Protein AF-A0A516TNP9-F1 (afdb_monomer_lite)

Sequence (106 aa):
MAYGKILVTEDGGASWRLYQLPTQRAVKALWFDQLGRGYAAVENGNYLKLAESLFKTDNGGKSWKIVLSGAKQISSLFGLSTVRIWGAGFCPGIPSTDLIFLSNTE

Radius of gyration: 13.94 Å; chains: 1; bounding box: 41×27×36 Å

Secondary structure (DSSP, 8-state):
----EEEE-SSTTSS-EEEE-SSSSPEEEEEE-TTS-EEEEE----TTS-EEEEEEESSTTSS-EEEEEES-EEEEEEESSSSSEEEEEE-SS--SSS--------

Organism: NCBI:txid1202785

Structure (mmCIF, N/CA/C/O backbone):
data_AF-A0A516TNP9-F1
#
_entry.id   AF-A0A516TNP9-F1
#
loop_
_atom_site.group_PDB
_atom_site.id
_atom_site.type_symbol
_atom_site.label_atom_id
_atom_sit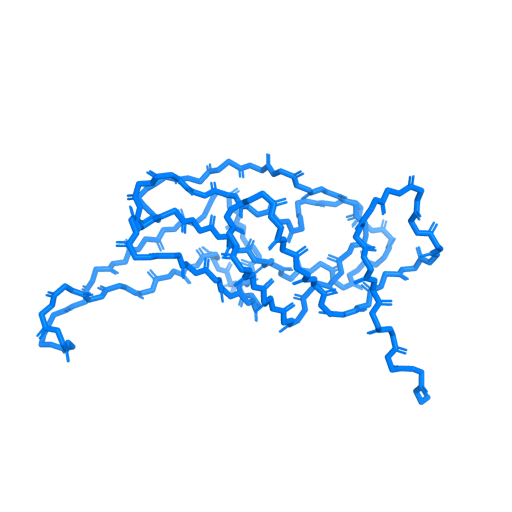e.label_alt_id
_atom_site.label_comp_id
_atom_site.label_asym_id
_atom_site.label_entity_id
_atom_site.label_seq_id
_atom_site.pdbx_PDB_ins_code
_atom_site.Cartn_x
_atom_site.Cartn_y
_atom_site.Cartn_z
_atom_site.occupancy
_atom_site.B_iso_or_equiv
_atom_site.auth_seq_id
_atom_site.auth_comp_id
_atom_site.auth_asym_id
_atom_site.auth_atom_id
_atom_site.pdbx_PDB_model_num
ATOM 1 N N . MET A 1 1 ? -6.720 13.248 -11.368 1.00 49.69 1 MET A N 1
ATOM 2 C CA . MET A 1 1 ? -5.515 12.970 -10.556 1.00 49.69 1 MET A CA 1
ATOM 3 C C . MET A 1 1 ? -5.892 11.932 -9.512 1.00 49.69 1 MET A C 1
ATOM 5 O O . MET A 1 1 ? -6.921 12.102 -8.868 1.00 49.69 1 MET A O 1
ATOM 9 N N . ALA A 1 2 ? -5.139 10.837 -9.401 1.00 64.44 2 ALA A N 1
ATOM 10 C CA . ALA A 1 2 ? -5.264 9.934 -8.258 1.00 64.44 2 ALA A CA 1
ATOM 11 C C . ALA A 1 2 ? -4.538 10.561 -7.052 1.00 64.44 2 ALA A C 1
ATOM 13 O O . ALA A 1 2 ? -3.730 11.463 -7.230 1.00 64.44 2 ALA A O 1
ATOM 14 N N . TYR A 1 3 ? -4.866 10.168 -5.823 1.00 83.50 3 TYR A N 1
ATOM 15 C CA . TYR A 1 3 ? -4.392 10.879 -4.623 1.00 83.50 3 TYR A CA 1
ATOM 16 C C . TYR A 1 3 ? -3.953 9.934 -3.498 1.00 83.50 3 TYR A C 1
ATOM 18 O O . TYR A 1 3 ? -4.037 10.298 -2.338 1.00 83.50 3 TYR A O 1
ATOM 26 N N . GLY A 1 4 ? -3.562 8.690 -3.781 1.00 90.00 4 GLY A N 1
ATOM 27 C CA . GLY A 1 4 ? -3.156 7.772 -2.706 1.00 90.00 4 GLY A CA 1
ATOM 28 C C . GLY A 1 4 ? -4.238 7.574 -1.631 1.00 90.00 4 GLY A C 1
ATOM 29 O O . GLY A 1 4 ? -3.917 7.418 -0.456 1.00 90.00 4 GLY A O 1
ATOM 30 N N . LYS A 1 5 ? -5.515 7.680 -2.016 1.00 94.62 5 LYS A N 1
ATOM 31 C CA . LYS A 1 5 ? -6.669 7.667 -1.112 1.00 94.62 5 LYS A CA 1
ATOM 32 C C . LYS A 1 5 ? -7.027 6.241 -0.709 1.00 94.62 5 LYS A C 1
ATOM 34 O O . LYS A 1 5 ? -7.086 5.359 -1.563 1.00 94.62 5 LYS A O 1
ATOM 39 N N . ILE A 1 6 ? -7.315 6.050 0.572 1.00 95.44 6 ILE A N 1
ATOM 40 C CA . ILE A 1 6 ? -7.760 4.790 1.168 1.00 95.44 6 ILE A CA 1
ATOM 41 C C . ILE A 1 6 ? -9.020 5.075 1.976 1.00 95.44 6 ILE A C 1
ATOM 43 O O . ILE A 1 6 ? -9.040 5.991 2.795 1.00 95.44 6 ILE A O 1
ATOM 47 N N . LEU A 1 7 ? -10.065 4.286 1.753 1.00 95.44 7 LEU A N 1
ATOM 48 C CA . LEU A 1 7 ? -11.270 4.311 2.574 1.00 95.44 7 LEU A CA 1
ATOM 49 C C . LEU A 1 7 ? -11.189 3.198 3.616 1.00 95.44 7 LEU A C 1
ATOM 51 O O . LEU A 1 7 ? -10.863 2.0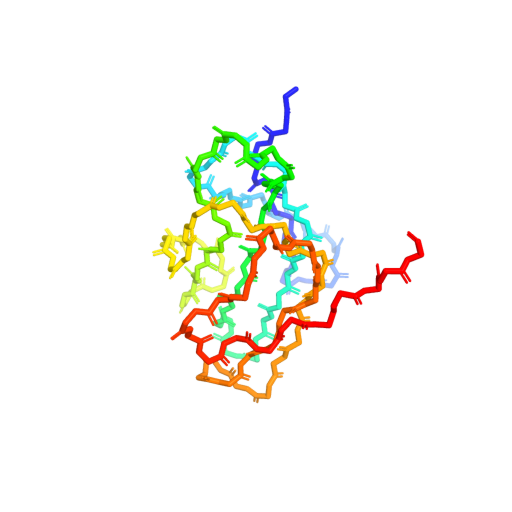60 3.285 1.00 95.44 7 LEU A O 1
ATOM 55 N N . VAL A 1 8 ? -11.481 3.541 4.867 1.00 95.00 8 VAL A N 1
ATOM 56 C CA . VAL A 1 8 ? -11.462 2.617 6.005 1.00 95.00 8 VAL A CA 1
ATOM 57 C C . VAL A 1 8 ? -12.784 2.716 6.746 1.00 95.00 8 VAL A C 1
ATOM 59 O O . VAL A 1 8 ? -13.293 3.814 6.964 1.00 95.00 8 VAL A O 1
ATOM 62 N N . THR A 1 9 ? -13.315 1.575 7.162 1.00 96.56 9 THR A N 1
ATOM 63 C CA . THR A 1 9 ? -14.466 1.482 8.058 1.00 96.56 9 THR A CA 1
ATOM 64 C C . THR A 1 9 ? -14.065 0.727 9.323 1.00 96.56 9 THR A C 1
ATOM 66 O O . THR A 1 9 ? -13.255 -0.198 9.269 1.00 96.56 9 THR A O 1
ATOM 69 N N . GLU A 1 10 ? -14.616 1.145 10.460 1.00 93.75 10 GLU A N 1
ATOM 70 C CA . GLU A 1 10 ? -14.470 0.474 11.762 1.00 93.75 10 GLU A CA 1
ATOM 71 C C . GLU A 1 10 ? -15.805 -0.145 12.226 1.00 93.75 10 GLU A C 1
ATOM 73 O O . GLU A 1 10 ? -15.851 -0.819 13.249 1.00 93.75 10 GLU A O 1
ATOM 78 N N . ASP A 1 11 ? -16.887 0.056 11.466 1.00 96.88 11 ASP A N 1
ATOM 79 C CA . ASP A 1 11 ? -18.264 -0.319 11.814 1.00 96.88 11 ASP A CA 1
ATOM 80 C C . ASP A 1 11 ? -18.929 -1.216 10.753 1.00 96.88 11 ASP A C 1
ATOM 82 O O . ASP A 1 11 ? -20.153 -1.285 10.651 1.00 96.88 11 ASP A O 1
ATOM 86 N N . GLY A 1 12 ? -18.125 -1.914 9.946 1.00 95.38 12 GLY A N 1
ATOM 87 C CA . GLY A 1 12 ? -18.624 -2.846 8.929 1.00 95.38 12 GLY A CA 1
ATOM 88 C C . GLY A 1 12 ? -19.212 -2.173 7.685 1.00 95.38 12 GLY A C 1
ATOM 89 O O . GLY A 1 12 ? -19.908 -2.826 6.912 1.00 95.38 12 GLY A O 1
ATOM 90 N N . GLY A 1 13 ? -18.917 -0.890 7.467 1.00 97.44 13 GLY A N 1
ATOM 91 C CA . GLY A 1 13 ? -19.288 -0.138 6.267 1.00 97.44 13 GLY A CA 1
ATOM 92 C C . GLY A 1 13 ? -20.444 0.842 6.461 1.00 97.44 13 GLY A C 1
ATOM 93 O O . GLY A 1 13 ? -20.876 1.440 5.473 1.00 97.44 13 GLY A O 1
ATOM 94 N N . ALA A 1 14 ? -20.922 1.035 7.694 1.00 97.81 14 ALA A N 1
ATOM 95 C CA . ALA A 1 14 ? -21.933 2.043 8.009 1.00 97.81 14 ALA A CA 1
ATOM 96 C C . ALA A 1 14 ? -21.361 3.468 7.913 1.00 97.81 14 ALA A C 1
ATOM 98 O O . ALA A 1 14 ? -22.048 4.387 7.466 1.00 97.81 14 ALA A O 1
ATOM 99 N N . SER A 1 15 ? -20.084 3.648 8.254 1.00 97.06 15 SER A N 1
ATOM 100 C CA . SER A 1 15 ? -19.332 4.878 8.027 1.00 97.06 15 SER A CA 1
ATOM 101 C C . SER A 1 15 ? -17.931 4.599 7.480 1.00 97.06 15 SER A C 1
ATOM 103 O O . SER A 1 15 ? -17.320 3.551 7.713 1.00 97.06 15 SER A O 1
ATOM 105 N N . TRP A 1 16 ? -17.423 5.568 6.714 1.00 97.38 16 TRP A N 1
ATOM 106 C CA . TRP A 1 16 ? -16.130 5.490 6.044 1.00 97.38 16 TRP A CA 1
ATOM 107 C C . TRP A 1 16 ? -15.288 6.721 6.363 1.00 97.38 16 TRP A C 1
ATOM 109 O O . TRP A 1 16 ? -15.746 7.858 6.249 1.00 97.38 16 TRP A O 1
ATOM 119 N N . ARG A 1 17 ? -14.029 6.494 6.732 1.00 96.50 17 ARG A N 1
ATOM 120 C CA . ARG A 1 17 ? -13.008 7.528 6.912 1.00 96.50 17 ARG A CA 1
ATOM 121 C C . ARG A 1 17 ? -12.036 7.497 5.746 1.00 96.50 17 ARG A C 1
ATOM 123 O O . ARG A 1 17 ? -11.637 6.429 5.284 1.00 96.50 17 ARG A O 1
ATOM 130 N N . LEU A 1 18 ? -11.642 8.681 5.292 1.00 95.56 18 LEU A N 1
ATOM 131 C CA . LEU A 1 18 ? -10.645 8.841 4.245 1.00 95.56 18 LEU A CA 1
ATOM 132 C C . LEU A 1 18 ? -9.259 9.003 4.868 1.00 95.56 18 LEU A C 1
ATOM 134 O O . LEU A 1 18 ? -8.992 9.997 5.541 1.00 95.56 18 LEU A O 1
ATOM 138 N N . TYR A 1 19 ? -8.373 8.054 4.592 1.00 95.69 19 TYR A N 1
ATOM 139 C CA . TYR A 1 19 ? -6.941 8.176 4.832 1.00 95.69 19 TYR A CA 1
ATOM 140 C C . TYR A 1 19 ? -6.202 8.400 3.522 1.00 95.69 19 TYR A C 1
ATOM 142 O O . TYR A 1 19 ? -6.696 8.087 2.435 1.00 95.69 19 TYR A O 1
ATOM 150 N N . GLN A 1 20 ? -5.010 8.979 3.623 1.00 95.06 20 GLN A N 1
ATOM 151 C CA . GLN A 1 20 ? -4.249 9.368 2.452 1.00 95.06 20 GLN A CA 1
ATOM 152 C C . GLN A 1 20 ? -2.755 9.125 2.643 1.00 95.06 20 GLN A C 1
ATOM 154 O O . GLN A 1 20 ? -2.169 9.472 3.669 1.00 95.06 20 GLN A O 1
ATOM 159 N N . LEU A 1 21 ? -2.144 8.525 1.626 1.00 96.62 21 LEU A N 1
ATOM 160 C CA . LEU A 1 21 ? -0.698 8.413 1.515 1.00 96.62 21 LEU A CA 1
ATOM 161 C C . LEU A 1 21 ? -0.092 9.767 1.108 1.00 96.62 21 LEU A C 1
ATOM 163 O O . LEU A 1 21 ? -0.738 10.539 0.395 1.00 96.62 21 LEU A O 1
ATOM 167 N N . PRO A 1 22 ? 1.176 10.041 1.460 1.00 95.00 22 PRO A N 1
ATOM 168 C CA . PRO A 1 22 ? 1.881 11.240 1.015 1.00 95.00 22 PRO A CA 1
ATOM 169 C C . PRO A 1 22 ? 2.381 11.085 -0.438 1.00 95.00 22 PRO A C 1
ATOM 171 O O . PRO A 1 22 ? 3.573 11.162 -0.716 1.00 95.00 22 PRO A O 1
ATOM 174 N N . THR A 1 23 ? 1.464 10.819 -1.375 1.00 93.31 23 THR A N 1
ATOM 175 C CA . THR A 1 23 ? 1.716 10.725 -2.823 1.00 93.31 23 THR A CA 1
ATOM 176 C C . THR A 1 23 ? 0.461 11.081 -3.628 1.00 93.31 23 THR A C 1
ATOM 178 O O . THR A 1 23 ? -0.665 11.020 -3.135 1.00 93.31 23 THR A O 1
ATOM 181 N N . GLN A 1 24 ? 0.653 11.429 -4.900 1.00 92.31 24 GLN A N 1
ATOM 182 C CA . GLN A 1 24 ? -0.414 11.617 -5.892 1.00 92.31 24 GLN A CA 1
ATOM 183 C C . GLN A 1 24 ? -0.631 10.368 -6.766 1.00 92.31 24 GLN A C 1
ATOM 185 O O . GLN A 1 24 ? -1.321 10.403 -7.782 1.00 92.31 24 GLN A O 1
ATOM 190 N N . ARG A 1 25 ? -0.012 9.241 -6.416 1.00 92.94 25 ARG A N 1
ATOM 191 C CA . ARG A 1 25 ? -0.161 7.984 -7.157 1.00 92.94 25 ARG A CA 1
ATOM 192 C C . ARG A 1 25 ? -1.399 7.232 -6.693 1.00 92.94 25 ARG A C 1
ATOM 194 O O . ARG A 1 25 ? -1.796 7.320 -5.532 1.00 92.94 25 ARG A O 1
ATOM 201 N N . ALA A 1 26 ? -2.033 6.491 -7.597 1.00 94.00 26 ALA A N 1
ATOM 202 C CA . ALA A 1 26 ? -3.140 5.616 -7.223 1.00 94.00 26 ALA A CA 1
ATOM 203 C C .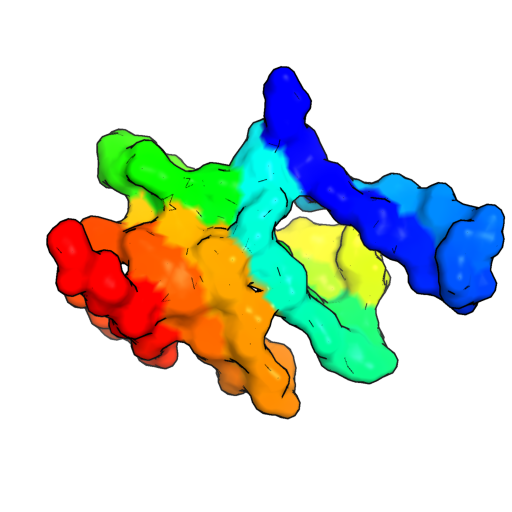 ALA A 1 26 ? -2.640 4.485 -6.317 1.00 94.00 26 ALA A C 1
ATOM 205 O O . ALA A 1 26 ? -1.561 3.947 -6.552 1.00 94.00 26 ALA A O 1
ATOM 206 N N . VAL A 1 27 ? -3.427 4.097 -5.312 1.00 96.06 27 VAL A N 1
ATOM 207 C CA . VAL A 1 27 ? -3.174 2.860 -4.560 1.00 96.06 27 VAL A CA 1
ATOM 208 C C . VAL A 1 27 ? -3.531 1.679 -5.458 1.00 96.06 27 VAL A C 1
ATOM 210 O O . VAL A 1 27 ? -4.589 1.673 -6.086 1.00 96.06 27 VAL A O 1
ATOM 213 N N . LYS A 1 28 ? -2.635 0.696 -5.550 1.00 95.69 28 LYS A N 1
ATOM 214 C CA . LYS A 1 28 ? -2.775 -0.472 -6.431 1.00 95.69 28 LYS A CA 1
ATOM 215 C C . LYS A 1 28 ? -3.006 -1.768 -5.670 1.00 95.69 28 LYS A C 1
ATOM 217 O O . LYS A 1 28 ? -3.738 -2.613 -6.166 1.00 95.69 28 LYS A O 1
ATOM 222 N N . ALA A 1 29 ? -2.426 -1.902 -4.481 1.00 96.38 29 ALA A N 1
ATOM 223 C CA . ALA A 1 29 ? -2.671 -3.029 -3.593 1.00 96.38 29 ALA A CA 1
ATOM 224 C C . ALA A 1 29 ? -2.528 -2.599 -2.132 1.00 96.38 29 ALA A C 1
ATOM 226 O O . ALA A 1 29 ? -1.761 -1.685 -1.817 1.00 96.38 29 ALA A O 1
ATOM 227 N N . LEU A 1 30 ? -3.251 -3.286 -1.252 1.00 97.38 30 LEU A N 1
ATOM 228 C CA . LEU A 1 30 ? -3.202 -3.105 0.193 1.00 97.38 30 LEU A CA 1
ATOM 229 C C . LEU A 1 30 ? -3.069 -4.463 0.869 1.00 97.38 30 LEU A C 1
ATOM 231 O O . LEU A 1 30 ? -3.648 -5.446 0.414 1.00 97.38 30 LEU A O 1
ATOM 235 N N . TRP A 1 31 ? -2.344 -4.494 1.978 1.00 97.44 31 TRP A N 1
ATOM 236 C CA . TRP A 1 31 ? -2.326 -5.624 2.897 1.00 97.44 31 TRP A CA 1
ATOM 237 C C . TRP A 1 31 ? -2.239 -5.097 4.327 1.00 97.44 31 TRP A C 1
ATOM 239 O O . TRP A 1 31 ? -1.482 -4.163 4.592 1.00 97.44 31 TRP A O 1
ATOM 249 N N . PHE A 1 32 ? -3.000 -5.695 5.239 1.00 97.00 32 PHE A N 1
ATOM 250 C CA . PHE A 1 32 ? -3.001 -5.366 6.660 1.00 97.00 32 PHE A CA 1
ATOM 251 C C . PHE A 1 32 ? -3.064 -6.640 7.494 1.00 97.00 32 PHE A C 1
ATOM 253 O O . PHE A 1 32 ? -3.710 -7.611 7.101 1.00 97.00 32 PHE A O 1
ATOM 260 N N . ASP A 1 33 ? -2.432 -6.608 8.663 1.00 95.81 33 ASP A N 1
ATOM 261 C CA . ASP A 1 33 ? -2.654 -7.600 9.707 1.00 95.81 33 ASP A CA 1
ATOM 262 C C . ASP A 1 33 ? -3.730 -7.154 10.710 1.00 95.81 33 ASP A C 1
ATOM 264 O O . ASP A 1 33 ? -4.241 -6.033 10.674 1.00 95.81 33 ASP A O 1
ATOM 268 N N . GLN A 1 34 ? -4.058 -8.050 11.643 1.00 94.50 34 GLN A N 1
ATOM 269 C CA . GLN A 1 34 ? -5.071 -7.810 12.675 1.00 94.50 34 GLN A CA 1
ATOM 270 C C . GLN A 1 34 ? -4.701 -6.691 13.663 1.00 94.50 34 GLN A C 1
ATOM 272 O O . GLN A 1 34 ? -5.574 -6.194 14.367 1.00 94.50 34 GLN A O 1
ATOM 277 N N . LEU A 1 35 ? -3.430 -6.281 13.728 1.00 95.69 35 LEU A N 1
ATOM 278 C CA . LEU A 1 35 ? -2.966 -5.197 14.597 1.00 95.69 35 LEU A CA 1
ATOM 279 C C . LEU A 1 35 ? -2.995 -3.834 13.885 1.00 95.69 35 LEU A C 1
ATOM 281 O O . LEU A 1 35 ? -2.554 -2.833 14.448 1.00 95.69 35 LEU A O 1
ATOM 285 N N . GLY A 1 36 ? -3.490 -3.780 12.644 1.00 95.62 36 GLY A N 1
ATOM 286 C CA . GLY A 1 36 ? -3.550 -2.557 11.847 1.00 95.62 36 GLY A CA 1
ATOM 287 C C . GLY A 1 36 ? -2.199 -2.139 11.264 1.00 95.62 36 GLY A C 1
ATOM 288 O O . GLY A 1 36 ? -2.064 -1.020 10.764 1.00 95.62 36 GLY A O 1
ATOM 289 N N . ARG A 1 37 ? -1.186 -3.008 11.293 1.00 97.12 37 ARG A N 1
ATOM 290 C CA . ARG A 1 37 ? 0.065 -2.772 10.567 1.00 97.12 37 ARG A CA 1
ATOM 291 C C . ARG A 1 37 ? -0.139 -3.213 9.127 1.00 97.12 37 ARG A C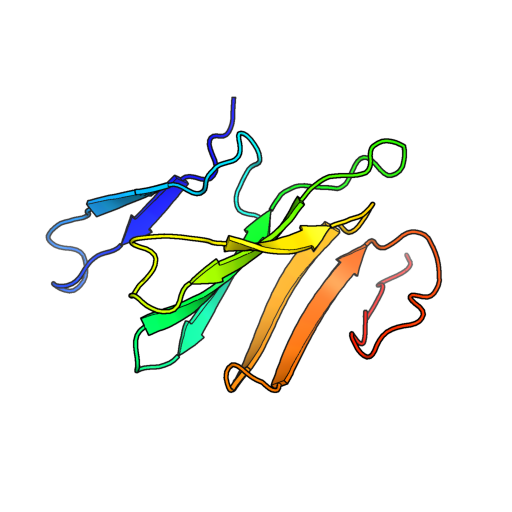 1
ATOM 293 O O . ARG A 1 37 ? -0.785 -4.228 8.875 1.00 97.12 37 ARG A O 1
ATOM 300 N N . GLY A 1 38 ? 0.408 -2.474 8.173 1.00 96.50 38 GLY A N 1
ATOM 301 C CA . GLY A 1 38 ? 0.085 -2.743 6.779 1.00 96.50 38 GLY A CA 1
ATOM 302 C C . GLY A 1 38 ? 0.997 -2.086 5.768 1.00 96.50 38 GLY A C 1
ATOM 303 O O . GLY A 1 38 ? 1.869 -1.281 6.100 1.00 96.50 38 GLY A O 1
ATOM 304 N N . TYR A 1 39 ? 0.758 -2.449 4.515 1.00 97.50 39 TYR A N 1
ATOM 305 C CA . TYR A 1 39 ? 1.492 -1.991 3.351 1.00 97.50 39 TYR A CA 1
ATOM 306 C C . TYR A 1 39 ? 0.531 -1.525 2.263 1.00 97.50 39 TYR A C 1
ATOM 308 O O . TYR A 1 39 ? -0.534 -2.108 2.064 1.00 97.50 39 TYR A O 1
ATOM 316 N N . ALA A 1 40 ? 0.938 -0.483 1.546 1.00 97.75 40 ALA A N 1
ATOM 317 C CA . ALA A 1 40 ? 0.211 0.065 0.414 1.00 97.75 40 ALA A CA 1
ATOM 318 C C . ALA A 1 40 ? 1.156 0.221 -0.774 1.00 97.75 40 ALA A C 1
ATOM 320 O O . ALA A 1 40 ? 2.105 1.007 -0.730 1.00 97.75 40 ALA A O 1
ATOM 321 N N . ALA A 1 41 ? 0.891 -0.539 -1.832 1.00 96.19 41 ALA A N 1
ATOM 322 C CA . ALA A 1 41 ? 1.551 -0.367 -3.113 1.00 96.19 41 ALA A CA 1
ATOM 323 C C . ALA A 1 41 ? 0.860 0.730 -3.911 1.00 96.19 41 ALA A C 1
ATOM 325 O O . ALA A 1 41 ? -0.370 0.847 -3.889 1.00 96.19 41 ALA A O 1
ATOM 326 N N . VAL A 1 42 ? 1.645 1.502 -4.653 1.00 95.25 42 VAL A N 1
ATOM 327 C CA . VAL A 1 42 ? 1.129 2.588 -5.485 1.00 95.25 42 VAL A CA 1
ATOM 328 C C . VAL A 1 42 ? 1.498 2.409 -6.951 1.00 95.25 42 VAL A C 1
ATOM 330 O O . VAL A 1 42 ? 2.332 1.583 -7.319 1.00 95.25 42 VAL A O 1
ATOM 333 N N . GLU A 1 43 ? 0.820 3.160 -7.809 1.00 92.69 43 GLU A N 1
ATOM 334 C CA . GLU A 1 43 ? 1.081 3.183 -9.239 1.00 92.69 43 GLU A CA 1
ATOM 335 C C . GLU A 1 43 ? 2.489 3.695 -9.532 1.00 92.69 43 GLU A C 1
ATOM 337 O O . GLU A 1 43 ? 2.835 4.845 -9.256 1.00 92.69 43 GLU A O 1
ATOM 342 N N . ASN A 1 44 ? 3.292 2.836 -10.145 1.00 89.56 44 ASN A N 1
ATOM 343 C CA . ASN A 1 44 ? 4.664 3.125 -10.506 1.00 89.56 44 ASN A CA 1
ATOM 344 C C . ASN A 1 44 ? 5.114 2.301 -11.727 1.00 89.56 44 ASN A C 1
ATOM 346 O O . ASN A 1 44 ? 6.177 1.685 -11.744 1.00 89.56 44 ASN A O 1
ATOM 350 N N . GLY A 1 45 ? 4.262 2.272 -12.755 1.00 79.75 45 GLY A N 1
ATOM 351 C CA . GLY A 1 45 ? 4.522 1.570 -14.016 1.00 79.75 45 GLY A CA 1
ATOM 352 C C . GLY A 1 45 ? 5.434 2.323 -14.990 1.00 79.75 45 GLY A C 1
ATOM 353 O O . GLY A 1 45 ? 5.868 1.750 -15.985 1.00 79.75 45 GLY A O 1
ATOM 354 N N . ASN A 1 46 ? 5.747 3.597 -14.729 1.00 83.19 46 ASN A N 1
ATOM 355 C CA . ASN A 1 46 ? 6.673 4.352 -15.569 1.00 83.19 46 ASN A CA 1
ATOM 356 C C . ASN A 1 46 ? 8.119 4.023 -15.182 1.00 83.19 46 ASN A C 1
ATOM 358 O O . ASN A 1 46 ? 8.693 4.647 -14.295 1.00 83.19 46 ASN A O 1
ATOM 362 N N . TYR A 1 47 ? 8.713 3.065 -15.887 1.00 72.94 47 TYR A N 1
ATOM 363 C CA . TYR A 1 47 ? 10.061 2.578 -15.603 1.00 72.94 47 TYR A CA 1
ATOM 364 C C . TYR A 1 47 ? 11.181 3.599 -15.841 1.00 72.94 47 TYR A C 1
ATOM 366 O O . TYR A 1 47 ? 12.297 3.402 -15.368 1.00 72.94 47 TYR A O 1
ATOM 374 N N . LEU A 1 48 ? 10.892 4.705 -16.530 1.00 78.00 48 LEU A N 1
ATOM 375 C CA . LEU A 1 48 ? 11.832 5.809 -16.727 1.00 78.00 48 LEU A CA 1
ATOM 376 C C . LEU A 1 48 ? 11.831 6.801 -15.553 1.00 78.00 48 LEU A C 1
ATOM 378 O O . LEU A 1 48 ? 12.630 7.736 -15.540 1.00 78.00 48 LEU A O 1
ATOM 382 N N . LYS A 1 49 ? 10.931 6.636 -14.574 1.00 80.75 49 LYS A N 1
ATOM 383 C CA . LYS A 1 49 ? 10.808 7.524 -13.415 1.00 80.75 49 LYS A CA 1
ATOM 384 C C . LYS A 1 49 ? 10.879 6.723 -12.124 1.00 80.75 49 LYS A C 1
ATOM 386 O O . LYS A 1 49 ? 9.941 6.020 -11.769 1.00 80.75 49 LYS A O 1
ATOM 391 N N . LEU A 1 50 ? 11.975 6.890 -11.390 1.00 84.12 50 LEU A N 1
ATOM 392 C CA . LEU A 1 50 ? 12.097 6.332 -10.049 1.00 84.12 50 LEU A CA 1
ATOM 393 C C . LEU A 1 50 ? 11.204 7.113 -9.085 1.00 84.12 50 LEU A C 1
ATOM 395 O O . LEU A 1 50 ? 11.266 8.342 -9.030 1.00 84.12 50 LEU A O 1
ATOM 399 N N . ALA A 1 51 ? 10.381 6.397 -8.329 1.00 89.94 51 ALA A N 1
ATOM 400 C CA . ALA A 1 51 ? 9.482 6.982 -7.345 1.00 89.94 51 ALA A CA 1
ATOM 401 C C . ALA A 1 51 ? 9.140 5.985 -6.235 1.00 89.94 51 ALA A C 1
ATOM 403 O O . ALA A 1 51 ? 9.508 4.807 -6.288 1.00 89.94 51 ALA A O 1
ATOM 404 N N . GLU A 1 52 ? 8.422 6.462 -5.226 1.00 92.00 52 GLU A N 1
ATOM 405 C CA . GLU A 1 52 ? 7.792 5.635 -4.207 1.00 92.00 52 GLU A CA 1
ATOM 406 C C . GLU A 1 52 ? 6.957 4.513 -4.843 1.00 92.00 52 GLU A C 1
ATOM 408 O O . GLU A 1 52 ? 6.202 4.714 -5.794 1.00 92.00 52 GLU A O 1
ATOM 413 N N . SER A 1 53 ? 7.131 3.301 -4.328 1.00 92.81 53 SER A N 1
ATOM 414 C CA . SER A 1 53 ? 6.453 2.094 -4.820 1.00 92.81 53 SER A CA 1
ATOM 415 C C . SER A 1 53 ? 5.661 1.408 -3.716 1.00 92.81 53 SER A C 1
ATOM 417 O O . SER A 1 53 ? 4.594 0.854 -3.978 1.00 92.81 53 SER A O 1
ATOM 419 N N . LEU A 1 54 ? 6.170 1.458 -2.480 1.00 94.62 54 LEU A N 1
ATOM 420 C CA . LEU A 1 54 ? 5.543 0.837 -1.322 1.00 94.62 54 LEU A CA 1
ATOM 421 C C . LEU A 1 54 ? 5.635 1.735 -0.092 1.00 94.62 54 LEU A C 1
ATOM 423 O O . LEU A 1 54 ? 6.707 2.233 0.272 1.00 94.62 54 LEU A O 1
ATOM 427 N N . PHE A 1 55 ? 4.502 1.862 0.580 1.00 97.06 55 PHE A N 1
ATOM 428 C CA . PHE A 1 55 ? 4.363 2.513 1.868 1.00 97.06 55 PHE A CA 1
ATOM 429 C C . PHE A 1 55 ? 4.062 1.491 2.956 1.00 97.06 55 PHE A C 1
ATOM 431 O O . PHE A 1 55 ? 3.412 0.482 2.691 1.00 97.06 55 PHE A O 1
ATOM 438 N N . LYS A 1 56 ? 4.485 1.788 4.184 1.00 97.31 56 LYS A N 1
ATOM 439 C CA . LYS A 1 56 ? 4.168 1.035 5.397 1.00 97.31 56 LYS A CA 1
ATOM 440 C C . LYS A 1 56 ? 3.437 1.921 6.400 1.00 97.31 56 LYS A C 1
ATOM 442 O O . LYS A 1 56 ? 3.782 3.093 6.560 1.00 97.31 56 LYS A O 1
ATOM 447 N N . THR A 1 57 ? 2.476 1.340 7.101 1.00 97.75 57 THR A N 1
ATOM 448 C CA . THR A 1 57 ? 1.825 1.914 8.279 1.00 97.75 57 THR A CA 1
ATOM 449 C C . THR A 1 57 ? 1.964 0.968 9.467 1.00 97.75 57 THR A C 1
ATOM 451 O O . THR A 1 57 ? 2.019 -0.251 9.305 1.00 97.75 57 THR A O 1
ATOM 454 N N . ASP A 1 58 ? 2.001 1.541 10.665 1.00 97.75 58 ASP A N 1
ATOM 455 C CA . ASP A 1 58 ? 1.989 0.810 11.935 1.00 97.75 58 ASP A CA 1
ATOM 456 C C . ASP A 1 58 ? 0.772 1.209 12.802 1.00 97.75 58 ASP A C 1
ATOM 458 O O . ASP A 1 58 ? 0.716 0.873 13.980 1.00 97.75 58 ASP A O 1
ATOM 462 N N . ASN A 1 59 ? -0.191 1.963 12.248 1.00 97.06 59 ASN A N 1
ATOM 463 C CA . ASN A 1 59 ? -1.305 2.558 13.002 1.00 97.06 59 ASN A CA 1
ATOM 464 C C . ASN A 1 59 ? -2.645 2.578 12.240 1.00 97.06 59 ASN A C 1
ATOM 466 O O . ASN A 1 59 ? -3.398 3.554 12.305 1.00 97.06 59 ASN A O 1
ATOM 470 N N . GLY A 1 60 ? -2.948 1.510 11.503 1.00 96.06 60 GLY A N 1
ATOM 471 C CA . GLY A 1 60 ? -4.223 1.343 10.799 1.00 96.06 60 GLY A CA 1
ATOM 472 C C . GLY A 1 60 ? -4.370 2.235 9.570 1.00 96.06 60 GLY A C 1
ATOM 473 O O . GLY A 1 60 ? -5.484 2.552 9.171 1.00 96.06 60 GLY A O 1
ATOM 474 N N . GLY A 1 61 ? -3.260 2.696 8.988 1.00 96.56 61 GLY A N 1
ATOM 475 C CA . GLY A 1 61 ? -3.273 3.567 7.814 1.00 96.56 61 GLY A CA 1
ATOM 476 C C . GLY A 1 61 ? -3.483 5.049 8.118 1.00 96.56 61 GLY A C 1
ATOM 477 O O . GLY A 1 61 ? -3.645 5.828 7.181 1.00 96.56 61 GLY A O 1
ATOM 478 N N . LYS A 1 62 ? -3.442 5.460 9.394 1.00 95.81 62 LYS A N 1
ATOM 479 C CA . LYS A 1 62 ? -3.533 6.876 9.795 1.00 95.81 62 LYS A CA 1
ATOM 480 C C . LYS A 1 62 ? -2.297 7.673 9.378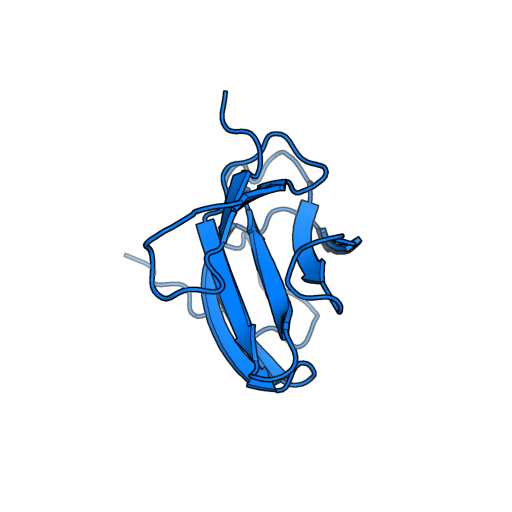 1.00 95.81 62 LYS A C 1
ATOM 482 O O . LYS A 1 62 ? -2.405 8.850 9.049 1.00 95.81 62 LYS A O 1
ATOM 487 N N . SER A 1 63 ? -1.124 7.042 9.378 1.00 96.81 63 SER A N 1
ATOM 488 C CA . SER A 1 63 ? 0.093 7.602 8.793 1.00 96.81 63 SER A CA 1
ATOM 489 C C . SER A 1 63 ? 0.915 6.540 8.068 1.00 96.81 63 SER A C 1
ATOM 491 O O . SER A 1 63 ? 0.848 5.347 8.377 1.00 96.81 63 SER A O 1
ATOM 493 N N . TRP A 1 64 ? 1.686 6.992 7.078 1.00 97.88 64 TRP A N 1
ATOM 494 C CA . TRP A 1 64 ? 2.417 6.139 6.147 1.00 97.88 64 TRP A CA 1
ATOM 495 C C . TRP A 1 64 ? 3.855 6.618 5.971 1.00 97.88 64 TRP A C 1
ATOM 497 O O . TRP A 1 64 ? 4.117 7.820 5.934 1.00 97.88 64 TRP A O 1
ATOM 507 N N . LYS A 1 65 ? 4.783 5.673 5.822 1.00 97.00 65 LYS A N 1
ATOM 508 C CA . LYS A 1 65 ? 6.197 5.921 5.516 1.00 97.00 65 LYS A CA 1
ATOM 509 C C . LYS A 1 65 ? 6.598 5.151 4.267 1.00 97.00 65 LYS A C 1
ATOM 511 O O . LYS A 1 65 ? 6.155 4.022 4.083 1.00 97.00 65 LYS A O 1
ATOM 516 N N . ILE A 1 66 ? 7.438 5.743 3.426 1.00 95.19 66 ILE A N 1
ATOM 517 C CA . ILE A 1 66 ? 7.990 5.059 2.252 1.00 95.19 66 ILE A CA 1
ATOM 518 C C . ILE A 1 66 ? 8.978 3.995 2.737 1.00 95.19 66 ILE A C 1
ATOM 520 O O . ILE A 1 6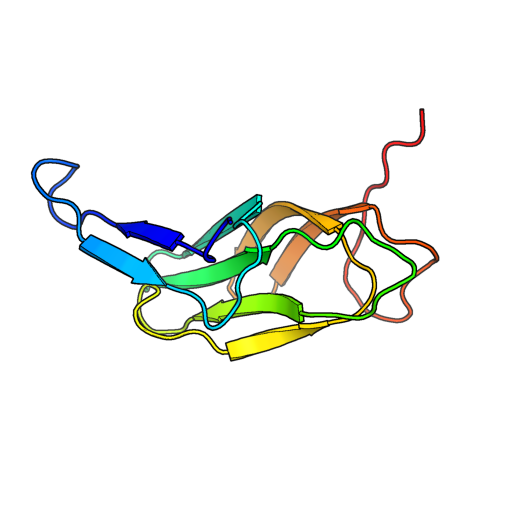6 ? 9.834 4.282 3.570 1.00 95.19 66 ILE A O 1
ATOM 524 N N . VAL A 1 67 ? 8.853 2.775 2.218 1.00 94.31 67 VAL A N 1
ATOM 525 C CA . VAL A 1 67 ? 9.759 1.651 2.525 1.00 94.31 67 VAL A CA 1
ATOM 526 C C . VAL A 1 67 ? 10.354 1.010 1.275 1.00 94.31 67 VAL A C 1
ATOM 528 O O . VAL A 1 67 ? 11.332 0.276 1.373 1.00 94.31 67 VAL A O 1
ATOM 531 N N . LEU A 1 68 ? 9.790 1.296 0.099 1.00 90.19 68 LEU A N 1
ATOM 532 C CA . LEU A 1 68 ? 10.350 0.879 -1.180 1.00 90.19 68 LEU A CA 1
ATOM 533 C C . LEU A 1 68 ? 10.125 1.963 -2.230 1.00 90.19 68 LEU A C 1
ATOM 535 O O . LEU A 1 68 ? 9.016 2.485 -2.370 1.00 90.19 68 LEU A O 1
ATOM 539 N N . SER A 1 69 ? 11.170 2.223 -3.005 1.00 90.06 69 SER A N 1
ATOM 540 C CA . SER A 1 69 ? 11.161 3.114 -4.162 1.00 90.06 69 SER A CA 1
ATOM 541 C C . SER A 1 69 ? 11.812 2.420 -5.361 1.00 90.06 69 SER A C 1
ATOM 543 O O . SER A 1 69 ? 12.344 1.313 -5.247 1.00 90.06 69 SER A O 1
ATOM 545 N N . GLY A 1 70 ? 11.783 3.074 -6.516 1.00 86.06 70 GLY A N 1
ATOM 546 C CA . GLY A 1 70 ? 12.420 2.613 -7.746 1.00 86.06 70 GLY A CA 1
ATOM 547 C C . GLY A 1 70 ? 11.442 2.649 -8.908 1.00 86.06 70 GLY A C 1
ATOM 548 O O . GLY A 1 70 ? 10.515 3.447 -8.895 1.00 86.06 70 GLY A O 1
ATOM 549 N N . ALA A 1 71 ? 11.647 1.789 -9.899 1.00 85.62 71 ALA A N 1
ATOM 550 C CA . ALA A 1 71 ? 10.700 1.521 -10.978 1.00 85.62 71 ALA A CA 1
ATOM 551 C C . ALA A 1 71 ? 10.003 0.181 -10.695 1.00 85.62 71 ALA A C 1
ATOM 553 O O . ALA A 1 71 ? 10.374 -0.845 -11.252 1.00 85.62 71 ALA A O 1
ATOM 554 N N . LYS A 1 72 ? 9.078 0.142 -9.734 1.00 86.94 72 LYS A N 1
ATOM 555 C CA . LYS A 1 72 ? 8.450 -1.110 -9.279 1.00 86.94 72 LYS A CA 1
ATOM 556 C C . LYS A 1 72 ? 6.943 -0.945 -9.223 1.00 86.94 72 LYS A C 1
ATOM 558 O O . LYS A 1 72 ? 6.425 -0.287 -8.326 1.00 86.94 72 LYS A O 1
ATOM 563 N N . GLN A 1 73 ? 6.240 -1.585 -10.146 1.00 90.19 73 GLN A N 1
ATOM 564 C CA . GLN A 1 73 ? 4.791 -1.680 -10.123 1.00 90.19 73 GLN A CA 1
ATOM 565 C C . GLN A 1 73 ? 4.389 -2.937 -9.358 1.00 90.19 73 GLN A C 1
ATOM 567 O O . GLN A 1 73 ? 4.544 -4.041 -9.863 1.00 90.19 73 GLN A O 1
ATOM 572 N N . ILE A 1 74 ? 3.822 -2.776 -8.166 1.00 91.69 74 ILE A N 1
ATOM 573 C CA . ILE A 1 74 ? 3.246 -3.889 -7.402 1.00 91.69 74 ILE A CA 1
ATOM 574 C C . ILE A 1 74 ? 1.725 -3.824 -7.563 1.00 91.69 74 ILE A C 1
ATOM 576 O O . ILE A 1 74 ? 1.110 -2.792 -7.291 1.00 91.69 74 ILE A O 1
ATOM 580 N N . SER A 1 75 ? 1.125 -4.892 -8.078 1.00 92.81 75 SER A N 1
ATOM 581 C CA . SER A 1 75 ? -0.317 -4.999 -8.341 1.00 92.81 75 SER A CA 1
ATOM 582 C C . SER A 1 75 ? -1.037 -5.902 -7.346 1.00 92.81 75 SER A C 1
ATOM 584 O O . SER A 1 75 ? -2.255 -5.819 -7.237 1.00 92.81 75 SER A O 1
ATOM 586 N N . SER A 1 76 ? -0.306 -6.736 -6.607 1.00 93.81 76 SER A N 1
ATOM 587 C CA . SER A 1 76 ? -0.855 -7.563 -5.536 1.00 93.81 76 SER A CA 1
ATOM 588 C C . SER A 1 76 ? 0.137 -7.677 -4.388 1.00 93.81 76 SER A C 1
ATOM 590 O O . SER A 1 76 ? 1.349 -7.703 -4.609 1.00 93.81 76 SER A O 1
ATOM 592 N N . LEU A 1 77 ? -0.391 -7.739 -3.169 1.00 94.94 77 LEU A N 1
ATOM 593 C CA . LEU A 1 77 ? 0.368 -7.919 -1.940 1.00 94.94 77 LEU A CA 1
ATOM 594 C C . LEU A 1 77 ? -0.209 -9.092 -1.156 1.00 94.94 77 LEU A C 1
ATOM 596 O O . LEU A 1 77 ? -1.422 -9.211 -0.995 1.00 94.94 77 LEU A O 1
ATOM 600 N N . PHE A 1 78 ? 0.679 -9.920 -0.622 1.00 94.88 78 PHE A N 1
ATOM 601 C CA . PHE A 1 78 ? 0.350 -10.977 0.323 1.00 94.88 78 PHE A CA 1
ATOM 602 C C . PHE A 1 78 ? 1.365 -10.962 1.463 1.00 94.88 78 PHE A C 1
ATOM 604 O O . PHE A 1 78 ? 2.530 -10.634 1.257 1.00 94.88 78 PHE A O 1
ATOM 611 N N . GLY A 1 79 ? 0.954 -11.331 2.668 1.00 91.06 79 GLY A N 1
ATOM 612 C CA . GLY A 1 79 ? 1.844 -11.359 3.819 1.00 91.06 79 GLY A CA 1
ATOM 613 C C . GLY A 1 79 ? 1.379 -12.358 4.861 1.00 91.06 79 GLY A C 1
ATOM 614 O O . GLY A 1 79 ? 0.182 -12.493 5.109 1.00 91.06 79 GLY A O 1
ATOM 615 N N . LEU A 1 80 ? 2.345 -13.040 5.477 1.00 90.75 80 LEU A N 1
ATOM 616 C CA . LEU A 1 80 ? 2.121 -13.854 6.679 1.00 90.75 80 LEU A CA 1
ATOM 617 C C . LEU A 1 80 ? 2.379 -13.040 7.953 1.00 90.75 80 LEU A C 1
ATOM 619 O O . LEU A 1 80 ? 1.860 -13.353 9.020 1.00 90.75 80 LEU A O 1
ATOM 623 N N . SER A 1 81 ? 3.208 -12.003 7.847 1.00 90.88 81 SER A N 1
ATOM 624 C CA . SER A 1 81 ? 3.487 -11.037 8.903 1.00 90.88 81 SER A CA 1
ATOM 625 C C . SER A 1 81 ? 3.989 -9.737 8.283 1.00 90.88 81 SER A C 1
ATOM 627 O O . SER A 1 81 ? 4.270 -9.673 7.088 1.00 90.88 81 SER A O 1
ATOM 629 N N . THR A 1 82 ? 4.186 -8.708 9.103 1.00 87.38 82 THR A N 1
ATOM 630 C CA . THR A 1 82 ? 4.816 -7.459 8.651 1.00 87.38 82 THR A CA 1
ATOM 631 C C . THR A 1 82 ? 6.284 -7.615 8.261 1.00 87.38 82 THR A C 1
ATOM 633 O O . THR A 1 82 ? 6.840 -6.724 7.635 1.00 87.38 82 THR A O 1
ATOM 636 N N . VAL A 1 83 ? 6.931 -8.723 8.624 1.00 86.44 83 VAL A N 1
ATOM 637 C CA . VAL A 1 83 ? 8.336 -8.990 8.282 1.00 86.44 83 VAL A CA 1
ATOM 638 C C . VAL A 1 83 ? 8.442 -9.840 7.014 1.00 86.44 83 VAL A C 1
ATOM 640 O O . VAL A 1 83 ? 9.447 -9.772 6.314 1.00 86.44 83 VAL A O 1
ATOM 643 N N . ARG A 1 84 ? 7.408 -10.630 6.694 1.00 88.19 84 ARG A N 1
ATOM 644 C CA . ARG A 1 84 ? 7.389 -11.515 5.526 1.00 88.19 84 ARG A CA 1
ATOM 645 C C . ARG A 1 84 ? 6.185 -11.214 4.636 1.00 88.19 84 ARG A C 1
ATOM 647 O O . ARG A 1 84 ? 5.085 -11.727 4.866 1.00 88.19 84 ARG A O 1
ATOM 654 N N . ILE A 1 85 ? 6.450 -10.400 3.616 1.00 90.62 85 ILE A N 1
ATOM 655 C CA . ILE A 1 85 ? 5.499 -9.974 2.588 1.00 90.62 85 ILE A CA 1
ATOM 656 C C . ILE A 1 85 ? 6.024 -10.321 1.190 1.00 90.62 85 ILE A C 1
ATOM 658 O O . ILE A 1 85 ? 7.226 -10.275 0.939 1.00 90.62 85 ILE A O 1
ATOM 662 N N . TRP A 1 86 ? 5.111 -10.626 0.277 1.00 89.50 86 TRP A N 1
ATOM 663 C CA . TRP A 1 86 ? 5.360 -10.860 -1.140 1.00 89.50 86 TRP A CA 1
ATOM 664 C C . TRP A 1 86 ? 4.579 -9.839 -1.956 1.00 89.50 86 TRP A C 1
ATOM 666 O O . TRP A 1 86 ? 3.450 -9.478 -1.612 1.00 89.50 86 TRP A O 1
ATOM 676 N N . GLY A 1 87 ? 5.182 -9.392 -3.052 1.00 90.00 87 GLY A N 1
ATOM 677 C CA . GLY A 1 87 ? 4.549 -8.510 -4.020 1.00 90.00 87 GLY A CA 1
ATOM 678 C C . GLY A 1 87 ? 4.612 -9.130 -5.406 1.00 90.00 87 GLY A C 1
ATOM 679 O O . GLY A 1 87 ? 5.681 -9.540 -5.848 1.00 90.00 87 GLY A O 1
ATOM 680 N N . ALA A 1 88 ? 3.482 -9.172 -6.103 1.00 89.56 88 ALA A N 1
ATOM 681 C CA . ALA A 1 88 ? 3.444 -9.539 -7.515 1.00 89.56 88 ALA A CA 1
ATOM 682 C C . ALA A 1 88 ? 3.238 -8.284 -8.366 1.00 89.56 88 ALA A C 1
ATOM 684 O O . ALA A 1 88 ? 2.480 -7.385 -7.984 1.00 89.56 88 ALA A O 1
ATOM 685 N N . GLY A 1 89 ? 3.921 -8.216 -9.507 1.00 87.12 89 GLY A N 1
ATOM 686 C CA . GLY A 1 89 ? 3.804 -7.108 -10.445 1.00 87.12 89 GLY A CA 1
ATOM 687 C C . GLY A 1 89 ? 5.027 -6.945 -11.347 1.00 87.12 89 GLY A C 1
ATOM 688 O O . GLY A 1 89 ? 5.866 -7.838 -11.452 1.00 87.12 89 GLY A O 1
ATOM 689 N N . PHE A 1 90 ? 5.110 -5.796 -12.014 1.00 82.56 90 PHE A N 1
ATOM 690 C CA . PHE A 1 90 ? 6.140 -5.494 -13.002 1.00 82.56 90 PHE A CA 1
ATOM 691 C C . PHE A 1 90 ? 7.318 -4.734 -12.379 1.00 82.56 90 PHE A C 1
ATOM 693 O O . PHE A 1 90 ? 7.159 -3.659 -11.798 1.00 82.56 90 PHE A O 1
ATOM 700 N N . CYS A 1 91 ? 8.521 -5.275 -12.543 1.00 75.56 91 CYS A N 1
ATOM 701 C CA . CYS A 1 91 ? 9.782 -4.646 -12.171 1.00 75.56 91 CYS A CA 1
ATOM 702 C C . CYS A 1 91 ? 10.743 -4.810 -13.358 1.00 75.56 91 CYS A C 1
ATOM 704 O O . CYS A 1 91 ? 11.049 -5.947 -13.716 1.00 75.56 91 CYS A O 1
ATOM 706 N N . PRO A 1 92 ? 11.229 -3.727 -13.983 1.00 68.38 92 PRO A N 1
ATOM 707 C CA . PRO A 1 92 ? 12.278 -3.829 -14.982 1.00 68.38 92 PRO A CA 1
ATOM 708 C C . PRO A 1 92 ? 13.570 -4.271 -14.281 1.00 68.38 92 PRO A C 1
ATOM 710 O O . PRO A 1 92 ? 14.129 -3.532 -13.470 1.00 68.38 92 PRO A O 1
ATOM 713 N N . GLY A 1 93 ? 14.025 -5.488 -14.580 1.00 62.69 93 GLY A N 1
ATOM 714 C CA . GLY A 1 93 ? 15.264 -6.071 -14.056 1.00 62.69 93 GLY A CA 1
ATOM 715 C C . GLY A 1 93 ? 15.088 -6.965 -12.823 1.00 62.69 93 GLY A C 1
ATOM 716 O O . GLY A 1 93 ? 14.070 -6.924 -12.134 1.00 62.69 93 GLY A O 1
ATOM 717 N N . ILE A 1 94 ? 16.113 -7.777 -12.545 1.00 55.22 94 ILE A N 1
ATOM 718 C CA . ILE A 1 94 ? 16.198 -8.643 -11.359 1.00 55.22 94 ILE A CA 1
ATOM 719 C C . ILE A 1 94 ? 16.562 -7.751 -10.155 1.00 55.22 94 ILE A C 1
ATOM 721 O O . ILE A 1 94 ? 17.641 -7.155 -10.161 1.00 55.22 94 ILE A O 1
ATOM 725 N N . PRO A 1 95 ? 15.705 -7.597 -9.129 1.00 53.16 95 PRO A N 1
ATOM 726 C CA . PRO A 1 95 ? 16.085 -6.876 -7.918 1.00 53.16 95 PRO A CA 1
ATOM 727 C C . PRO A 1 95 ? 17.183 -7.630 -7.156 1.00 53.16 95 PRO A C 1
ATOM 729 O O . PRO A 1 95 ? 17.128 -8.848 -7.034 1.00 53.16 95 PRO A O 1
ATOM 732 N N . SER A 1 96 ? 18.139 -6.904 -6.575 1.00 47.84 96 SER A N 1
ATOM 733 C CA . SER A 1 96 ? 19.187 -7.444 -5.693 1.00 47.84 96 SER A CA 1
ATOM 734 C C . SER A 1 96 ? 18.736 -7.663 -4.237 1.00 47.84 96 SER A C 1
ATOM 736 O O . SER A 1 96 ? 19.575 -7.842 -3.359 1.00 47.84 96 SER A O 1
ATOM 738 N N . THR A 1 97 ? 17.432 -7.608 -3.951 1.00 48.12 97 THR A N 1
ATOM 739 C CA . THR A 1 97 ? 16.873 -7.719 -2.592 1.00 48.12 97 THR A CA 1
ATOM 740 C C . THR A 1 97 ? 15.682 -8.676 -2.544 1.00 48.12 97 THR A C 1
ATOM 742 O O . THR A 1 97 ? 14.983 -8.829 -3.544 1.00 48.12 97 THR A O 1
ATOM 745 N N . ASP A 1 98 ? 15.464 -9.284 -1.368 1.00 44.12 98 ASP A N 1
ATOM 746 C CA . ASP A 1 98 ? 14.612 -10.449 -1.019 1.00 44.12 98 ASP A CA 1
ATOM 747 C C . ASP A 1 98 ? 13.107 -10.399 -1.383 1.00 44.12 98 ASP A C 1
ATOM 749 O O . ASP A 1 98 ? 12.306 -11.201 -0.900 1.00 44.12 98 ASP A O 1
ATOM 753 N N . LEU A 1 99 ? 12.676 -9.475 -2.236 1.00 49.53 99 LEU A N 1
ATOM 754 C CA . LEU A 1 99 ? 11.328 -9.469 -2.792 1.00 49.53 99 LEU A CA 1
ATOM 755 C C . LEU A 1 99 ? 11.271 -10.404 -4.004 1.00 49.53 99 LEU A C 1
ATOM 757 O O . LEU A 1 99 ? 11.783 -10.091 -5.076 1.00 49.53 99 LEU A O 1
ATOM 761 N N . ILE A 1 100 ? 10.608 -11.548 -3.834 1.00 50.59 100 ILE A N 1
ATOM 762 C CA . ILE A 1 100 ? 10.270 -12.449 -4.939 1.00 50.59 100 ILE A CA 1
ATOM 763 C C . ILE A 1 100 ? 9.165 -11.787 -5.767 1.00 50.59 100 ILE A C 1
ATOM 765 O O . ILE A 1 100 ? 8.035 -11.651 -5.296 1.00 50.59 100 ILE A O 1
ATOM 769 N N . PHE A 1 101 ? 9.496 -11.390 -6.995 1.00 53.16 101 PHE A N 1
ATOM 770 C CA . PHE A 1 101 ? 8.535 -10.945 -8.002 1.00 53.16 101 PHE A CA 1
ATOM 771 C C . PHE A 1 101 ? 8.194 -12.124 -8.910 1.00 53.16 101 PHE A C 1
ATOM 773 O O . PHE A 1 101 ? 9.077 -12.702 -9.538 1.00 53.16 101 PHE A O 1
ATOM 780 N N . LEU A 1 102 ? 6.911 -12.462 -9.012 1.00 46.50 102 LEU A N 1
ATOM 781 C CA . LEU A 1 102 ? 6.412 -13.299 -10.099 1.00 46.50 102 LEU A CA 1
ATOM 782 C C . LEU A 1 102 ? 5.985 -12.358 -11.228 1.00 46.50 102 LEU A C 1
ATOM 784 O O . LEU A 1 102 ? 4.940 -11.712 -11.139 1.00 46.50 102 LEU A O 1
ATOM 788 N N . SER A 1 103 ? 6.826 -12.219 -12.254 1.00 45.69 103 SER A N 1
ATOM 789 C CA . SER A 1 103 ? 6.431 -11.569 -13.502 1.00 45.69 103 SER A CA 1
ATOM 790 C C . SER A 1 103 ? 5.687 -12.588 -14.360 1.00 45.69 103 SER A C 1
ATOM 792 O O . SER A 1 103 ? 6.297 -13.553 -14.815 1.00 45.69 103 SER A O 1
ATOM 794 N N . ASN A 1 104 ? 4.395 -12.370 -14.612 1.00 37.38 104 ASN A N 1
ATOM 795 C CA . ASN A 1 104 ? 3.769 -12.987 -15.777 1.00 37.38 104 ASN A CA 1
ATOM 796 C C . ASN A 1 104 ? 4.300 -12.244 -17.003 1.00 37.38 104 ASN A C 1
ATOM 798 O O . ASN A 1 104 ? 3.917 -11.105 -17.261 1.00 37.38 104 ASN A O 1
ATOM 802 N N . THR A 1 105 ? 5.246 -12.865 -17.697 1.00 37.88 105 THR A N 1
ATOM 803 C CA . THR A 1 105 ? 5.517 -12.556 -19.096 1.00 37.88 105 THR A CA 1
ATOM 804 C C . THR A 1 105 ? 4.461 -13.285 -19.919 1.00 37.88 105 THR A C 1
ATOM 806 O O . THR A 1 105 ? 4.502 -14.512 -19.995 1.00 37.88 105 THR A O 1
ATOM 809 N N . GLU A 1 106 ? 3.521 -12.545 -20.497 1.00 40.62 106 GLU A N 1
ATOM 810 C CA . GLU A 1 106 ? 3.043 -12.865 -21.845 1.00 40.62 106 GLU A CA 1
ATOM 811 C C . GLU A 1 106 ? 3.687 -11.871 -22.809 1.00 40.62 106 GLU A C 1
ATOM 813 O O . GLU A 1 106 ? 3.798 -10.680 -22.422 1.00 40.62 106 GLU A O 1
#

Foldseek 3Di:
DAFQWDWDDPPVPPDTDIAGAPDRFHFQEKDADPQLWIKTATDQQPQVDKAQGMWIDRHNRNYIDGDDIHRDHFNYKDAPDPVGIETEDDDPDDDPDDHDYDDPDD

pLDDT: mean 85.79, std 16.63, range [37.38, 97.88]

InterPro domains:
  IPR015943 WD40/YVTN repeat-like-containing domain superfamily [G3DSA:2.130.10.10] (1-91)
  IPR036278 Sialidase superfamily [SSF50939] (2-72)